Protein AF-A0A959ZPM5-F1 (afdb_monomer)

Foldseek 3Di:
DDPVLVQVVVQLVQCCPDPVLQVQLVCCVVQNFWQKDKDWDQPPVRFTWIWIWTDGQFKIWIWTWGADDVGTDIGTDDMDTHPVVDDPNRRPSQWGADSSSRIDGPDPDPPPPPDDD

Structure (mmCIF, N/CA/C/O backbone):
data_AF-A0A959ZPM5-F1
#
_entry.id   AF-A0A959ZPM5-F1
#
loop_
_atom_site.group_PDB
_atom_site.id
_atom_site.type_symbol
_atom_site.label_atom_id
_atom_site.label_alt_id
_atom_site.label_comp_id
_atom_site.label_asym_id
_atom_site.label_entity_id
_atom_site.label_seq_id
_atom_site.pdbx_PDB_ins_code
_atom_site.Cartn_x
_atom_site.Cartn_y
_atom_site.Cartn_z
_atom_site.occupancy
_atom_site.B_iso_or_equiv
_atom_site.auth_seq_id
_atom_site.auth_comp_id
_atom_site.auth_asym_id
_atom_site.auth_atom_id
_atom_site.pdbx_PDB_model_num
ATOM 1 N N . PRO A 1 1 ? 6.122 20.397 -8.423 1.00 69.44 1 PRO A N 1
ATOM 2 C CA . PRO A 1 1 ? 6.433 18.955 -8.335 1.00 69.44 1 PRO A CA 1
ATOM 3 C C . PRO A 1 1 ? 7.902 18.680 -8.669 1.00 69.44 1 PRO A C 1
ATOM 5 O O . PRO A 1 1 ? 8.397 19.113 -9.707 1.00 69.44 1 PRO A O 1
ATOM 8 N N . THR A 1 2 ? 8.595 18.022 -7.747 1.00 85.44 2 THR A N 1
ATOM 9 C CA . THR A 1 2 ? 9.945 17.477 -7.933 1.00 85.44 2 THR A CA 1
ATOM 10 C C . THR A 1 2 ? 9.890 16.188 -8.773 1.00 85.44 2 THR A C 1
ATOM 12 O O . THR A 1 2 ? 8.810 15.610 -8.902 1.00 85.44 2 THR A O 1
ATOM 15 N N . PRO A 1 3 ? 11.012 15.702 -9.345 1.00 86.38 3 PRO A N 1
ATOM 16 C CA . PRO A 1 3 ? 11.040 14.405 -10.032 1.00 86.38 3 PRO A CA 1
ATOM 17 C C . PRO A 1 3 ? 10.514 13.256 -9.159 1.00 86.38 3 PRO A C 1
ATOM 19 O O . PRO A 1 3 ? 9.686 12.473 -9.612 1.00 86.38 3 PRO A O 1
ATOM 22 N N . ALA A 1 4 ? 10.877 13.245 -7.873 1.00 86.44 4 ALA A N 1
ATOM 23 C CA . ALA A 1 4 ? 10.386 12.262 -6.909 1.00 86.44 4 ALA A CA 1
ATOM 24 C C . ALA A 1 4 ? 8.859 12.325 -6.713 1.00 86.44 4 ALA A C 1
ATOM 26 O O . ALA A 1 4 ? 8.219 11.287 -6.565 1.00 86.44 4 ALA A O 1
ATOM 27 N N . ASP A 1 5 ? 8.252 13.520 -6.759 1.00 90.12 5 ASP A N 1
ATOM 28 C CA . ASP A 1 5 ? 6.788 13.656 -6.686 1.00 90.12 5 ASP A CA 1
ATOM 29 C C . ASP A 1 5 ? 6.098 13.058 -7.920 1.00 90.12 5 ASP A C 1
ATOM 31 O O . ASP A 1 5 ? 5.001 12.508 -7.813 1.00 90.12 5 ASP A O 1
ATOM 35 N N . VAL A 1 6 ? 6.725 13.176 -9.096 1.00 92.56 6 VAL A N 1
ATOM 36 C CA . VAL A 1 6 ? 6.205 12.611 -10.351 1.00 92.56 6 VAL A CA 1
ATOM 37 C C . VAL A 1 6 ? 6.278 11.086 -10.315 1.00 92.56 6 VAL A C 1
ATOM 39 O O . VAL A 1 6 ? 5.273 10.430 -10.581 1.00 92.56 6 VAL A O 1
ATOM 42 N N . GLU A 1 7 ? 7.424 10.534 -9.919 1.00 93.62 7 GLU A N 1
ATOM 43 C CA . GLU A 1 7 ? 7.628 9.087 -9.784 1.00 93.62 7 GLU A CA 1
ATOM 44 C C . GLU A 1 7 ? 6.686 8.478 -8.736 1.00 93.62 7 GLU A C 1
ATOM 46 O O . GLU A 1 7 ? 6.043 7.457 -8.988 1.00 93.62 7 GLU A O 1
ATOM 51 N N . LEU A 1 8 ? 6.510 9.144 -7.588 1.00 95.00 8 LEU A N 1
ATOM 52 C CA . LEU A 1 8 ? 5.544 8.725 -6.574 1.00 95.00 8 LEU A CA 1
ATOM 53 C C . LEU A 1 8 ? 4.111 8.740 -7.127 1.00 95.00 8 LEU A C 1
ATOM 55 O O . LEU A 1 8 ? 3.350 7.798 -6.903 1.00 95.00 8 LEU A O 1
ATOM 59 N N . ALA A 1 9 ? 3.721 9.791 -7.852 1.00 95.31 9 ALA A N 1
ATOM 60 C CA . ALA A 1 9 ? 2.387 9.882 -8.438 1.00 95.31 9 ALA A CA 1
ATOM 61 C C . ALA A 1 9 ? 2.128 8.768 -9.469 1.00 95.31 9 ALA A C 1
ATOM 63 O O . ALA A 1 9 ? 1.010 8.251 -9.545 1.00 95.31 9 ALA A O 1
ATOM 64 N N . GLU A 1 10 ? 3.139 8.377 -10.244 1.00 95.75 10 GLU A N 1
ATOM 65 C CA . GLU A 1 10 ? 3.065 7.253 -11.179 1.00 95.75 10 GLU A CA 1
ATOM 66 C C . GLU A 1 10 ? 2.970 5.901 -10.456 1.00 95.75 10 GLU A C 1
ATOM 68 O O . GLU A 1 10 ? 2.113 5.077 -10.795 1.00 95.75 10 GLU A O 1
ATOM 73 N N . ALA A 1 11 ? 3.758 5.700 -9.398 1.00 96.69 11 ALA A N 1
ATOM 74 C CA . ALA A 1 11 ? 3.690 4.501 -8.569 1.00 96.69 11 ALA A CA 1
ATOM 75 C C . ALA A 1 11 ? 2.302 4.336 -7.925 1.00 96.69 11 ALA A C 1
ATOM 77 O O . ALA A 1 11 ? 1.676 3.281 -8.042 1.00 96.69 11 ALA A O 1
ATOM 78 N N . LEU A 1 12 ? 1.758 5.396 -7.316 1.00 97.94 12 LEU A N 1
ATOM 79 C CA . LEU A 1 12 ? 0.413 5.370 -6.728 1.00 97.94 12 LEU A CA 1
ATOM 80 C C . LEU A 1 12 ? -0.672 5.136 -7.783 1.00 97.94 12 LEU A C 1
ATOM 82 O O . LEU A 1 12 ? -1.633 4.408 -7.531 1.00 97.94 12 LEU A O 1
ATOM 86 N N . ARG A 1 13 ? -0.523 5.709 -8.983 1.00 97.62 13 ARG A N 1
ATOM 87 C CA . ARG A 1 13 ? -1.437 5.445 -10.102 1.00 97.62 13 ARG A CA 1
ATOM 88 C C . ARG A 1 13 ? -1.426 3.962 -10.475 1.00 97.62 13 ARG A C 1
ATOM 90 O O . ARG A 1 13 ? -2.496 3.379 -10.622 1.00 97.62 13 ARG A O 1
ATOM 97 N N . THR A 1 14 ? -0.245 3.353 -10.557 1.00 97.88 14 THR A N 1
ATOM 98 C CA . THR A 1 14 ? -0.076 1.919 -10.838 1.00 97.88 14 THR A CA 1
ATOM 99 C C . THR A 1 14 ? -0.732 1.059 -9.755 1.00 97.88 14 THR A C 1
ATOM 101 O O . THR A 1 14 ? -1.529 0.175 -10.071 1.00 97.88 14 THR A O 1
ATOM 104 N N . PHE A 1 15 ? -0.520 1.382 -8.474 1.00 98.50 15 PHE A N 1
ATOM 105 C CA . PHE A 1 15 ? -1.212 0.716 -7.364 1.00 98.50 15 PHE A CA 1
ATOM 106 C C . PHE A 1 15 ? -2.738 0.799 -7.493 1.00 98.50 15 PHE A C 1
ATOM 108 O O . PHE A 1 15 ? -3.431 -0.210 -7.368 1.00 98.50 15 PHE A O 1
ATOM 115 N N . ASN A 1 16 ? -3.268 1.985 -7.795 1.00 98.44 16 ASN A N 1
ATOM 116 C CA . ASN A 1 16 ? -4.708 2.231 -7.891 1.00 98.44 16 ASN A CA 1
ATOM 117 C C . ASN A 1 16 ? -5.38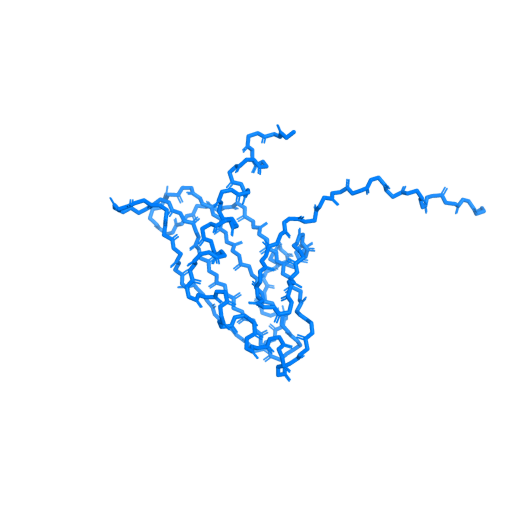4 1.514 -9.074 1.00 98.44 16 ASN A C 1
ATOM 119 O O . ASN A 1 16 ? -6.598 1.290 -9.037 1.00 98.44 16 ASN A O 1
ATOM 123 N N . PHE A 1 17 ? -4.628 1.149 -10.112 1.00 97.50 17 PHE A N 1
ATOM 124 C CA . PHE A 1 17 ? -5.118 0.312 -11.212 1.00 97.50 17 PHE A CA 1
ATOM 125 C C . PHE A 1 17 ? -4.983 -1.193 -10.947 1.00 97.50 17 PHE A C 1
ATOM 127 O O . PHE A 1 17 ? -5.637 -1.980 -11.629 1.00 97.50 17 PHE A O 1
ATOM 134 N N . SER A 1 18 ? -4.189 -1.596 -9.9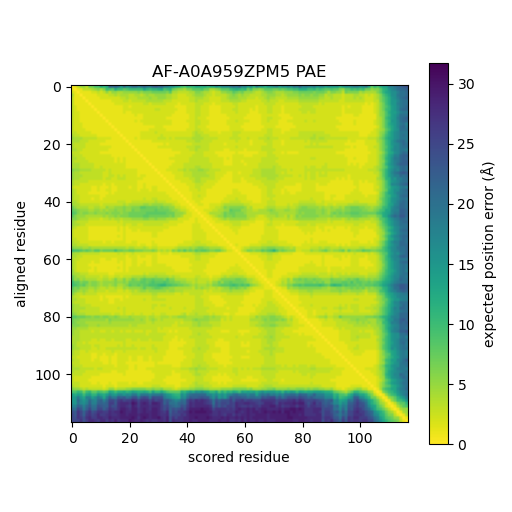52 1.00 96.75 18 SER A N 1
ATOM 135 C CA . SER A 1 18 ? -4.030 -2.999 -9.565 1.00 96.75 18 SER A CA 1
ATOM 136 C C . SER A 1 18 ? -5.234 -3.541 -8.783 1.00 96.75 18 SER A C 1
ATOM 138 O O . SER A 1 18 ? -6.027 -2.795 -8.196 1.00 96.75 18 SER A O 1
ATOM 140 N N . ASP A 1 19 ? -5.332 -4.867 -8.692 1.00 95.25 19 ASP A N 1
ATOM 141 C CA . ASP A 1 19 ? -6.342 -5.524 -7.858 1.00 95.25 19 ASP A CA 1
ATOM 142 C C . ASP A 1 19 ? -6.128 -5.291 -6.353 1.00 95.25 19 ASP A C 1
ATOM 144 O O . ASP A 1 19 ? -7.090 -5.358 -5.581 1.00 95.25 19 ASP A O 1
ATOM 148 N N . HIS A 1 20 ? -4.918 -4.910 -5.923 1.00 97.50 20 HIS A N 1
ATOM 149 C CA . HIS A 1 20 ? -4.621 -4.612 -4.518 1.00 97.50 20 HIS A CA 1
ATOM 150 C C . HIS A 1 20 ? -5.428 -3.423 -3.982 1.00 97.50 20 HIS A C 1
ATOM 152 O O . HIS A 1 20 ? -5.771 -3.412 -2.798 1.00 97.50 20 HIS A O 1
ATOM 158 N N . ARG A 1 21 ? -5.845 -2.482 -4.845 1.00 98.12 21 ARG A N 1
ATOM 159 C CA . ARG A 1 21 ? -6.781 -1.409 -4.465 1.00 98.12 21 ARG A CA 1
ATOM 160 C C . ARG A 1 21 ? -8.071 -1.979 -3.872 1.00 98.12 21 ARG A C 1
ATOM 162 O O . ARG A 1 21 ? -8.548 -1.509 -2.842 1.00 98.12 21 ARG A O 1
ATOM 169 N N . ARG A 1 22 ? -8.640 -3.016 -4.500 1.00 97.56 22 ARG A N 1
ATOM 170 C CA . ARG A 1 22 ? -9.889 -3.643 -4.034 1.00 97.56 22 ARG A CA 1
ATOM 171 C C . ARG A 1 22 ? -9.693 -4.345 -2.694 1.00 97.56 22 ARG A C 1
ATOM 173 O O . ARG A 1 22 ? -10.576 -4.253 -1.844 1.00 97.56 22 ARG A O 1
ATOM 180 N N . THR A 1 23 ? -8.540 -4.981 -2.489 1.00 96.62 23 THR A N 1
ATOM 181 C CA . THR A 1 23 ? -8.163 -5.576 -1.199 1.00 96.62 23 THR A CA 1
ATOM 182 C C . THR A 1 23 ? -8.133 -4.520 -0.098 1.00 96.62 23 THR A C 1
ATOM 184 O O . THR A 1 23 ? -8.793 -4.696 0.926 1.00 96.62 23 THR A O 1
ATOM 187 N N . VAL A 1 24 ? -7.454 -3.390 -0.332 1.00 98.31 24 VAL A N 1
ATOM 188 C CA . VAL A 1 24 ? -7.421 -2.274 0.625 1.00 98.31 24 VAL A CA 1
ATOM 189 C C . VAL A 1 24 ? -8.834 -1.768 0.911 1.00 98.31 24 VAL A C 1
ATOM 191 O O . VAL A 1 24 ? -9.215 -1.681 2.072 1.00 98.31 24 VAL A O 1
ATOM 194 N N . GLY A 1 25 ? -9.651 -1.521 -0.117 1.00 98.25 25 GLY A N 1
ATOM 195 C CA . GLY A 1 25 ? -11.030 -1.056 0.064 1.00 98.25 25 GLY A CA 1
ATOM 196 C C . GLY A 1 25 ? -11.909 -2.024 0.867 1.00 98.25 25 GLY A C 1
ATOM 197 O O . GLY A 1 25 ? -12.696 -1.594 1.712 1.00 98.25 25 GLY A O 1
ATOM 198 N N . GLY A 1 26 ? -11.770 -3.336 0.650 1.00 97.75 26 GLY A N 1
ATOM 199 C CA . GLY A 1 26 ? -12.482 -4.357 1.426 1.00 97.75 26 GLY A CA 1
ATOM 200 C C . GLY A 1 26 ? -12.085 -4.356 2.905 1.00 97.75 26 GLY A C 1
ATOM 201 O O . GLY A 1 26 ? -12.952 -4.371 3.786 1.00 97.75 26 GLY A O 1
ATOM 202 N N . LEU A 1 27 ? -10.782 -4.263 3.180 1.00 96.94 27 LEU A N 1
ATOM 203 C CA . LEU A 1 27 ? -10.254 -4.170 4.541 1.00 96.94 27 LEU A CA 1
ATOM 204 C C . LEU A 1 2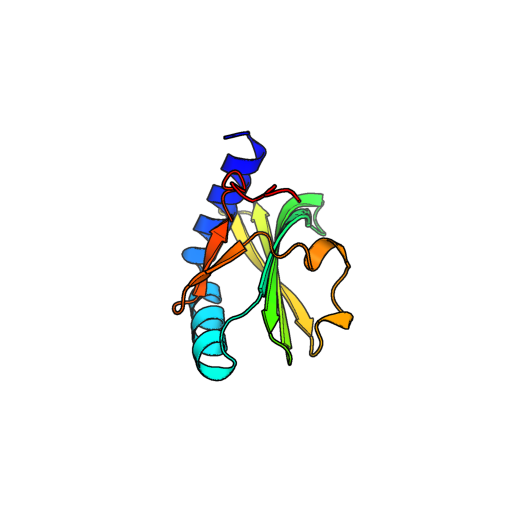7 ? -10.666 -2.858 5.215 1.00 96.94 27 LEU A C 1
ATOM 206 O O . LEU A 1 27 ? -11.124 -2.894 6.351 1.00 96.94 27 LEU A O 1
ATOM 210 N N . THR A 1 28 ? -10.630 -1.723 4.512 1.00 97.44 28 THR A N 1
ATOM 211 C CA . THR A 1 28 ? -11.087 -0.426 5.037 1.00 97.44 28 THR A CA 1
ATOM 212 C C . THR A 1 28 ? -12.554 -0.455 5.465 1.00 97.44 28 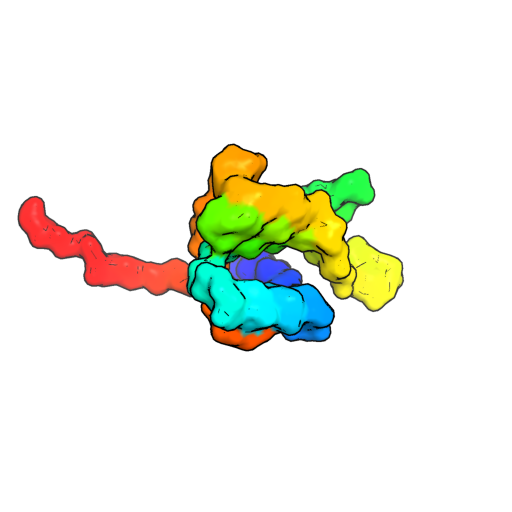THR A C 1
ATOM 214 O O . THR A 1 28 ? -12.910 0.121 6.490 1.00 97.44 28 THR A O 1
ATOM 217 N N . ARG A 1 29 ? -13.422 -1.166 4.736 1.00 96.94 29 ARG A N 1
ATOM 218 C CA . ARG A 1 29 ? -14.836 -1.327 5.125 1.00 96.94 29 ARG A CA 1
ATOM 219 C C . ARG A 1 29 ? -15.026 -2.176 6.379 1.00 96.94 29 ARG A C 1
ATOM 221 O O . ARG A 1 29 ? -15.992 -1.964 7.102 1.00 96.94 29 ARG A O 1
ATOM 228 N N . THR A 1 30 ? -14.136 -3.136 6.610 1.00 96.25 30 THR A N 1
ATOM 229 C CA . THR A 1 30 ? -14.254 -4.106 7.710 1.00 96.25 30 THR A CA 1
ATOM 230 C C . THR A 1 30 ? -13.565 -3.613 8.981 1.00 96.25 30 THR A C 1
ATOM 232 O O . THR A 1 30 ? -14.095 -3.767 10.075 1.00 96.25 30 THR A O 1
ATOM 235 N N . LEU A 1 31 ? -12.385 -3.013 8.831 1.00 96.12 31 LEU A N 1
ATOM 236 C CA . LEU A 1 31 ? -11.480 -2.626 9.915 1.00 96.12 31 LEU A CA 1
ATOM 237 C C . LEU A 1 31 ? -11.464 -1.112 10.174 1.00 96.12 31 LEU A C 1
ATOM 239 O O . LEU A 1 31 ? -10.836 -0.658 11.126 1.00 96.12 31 LEU A O 1
ATOM 243 N N . GLY A 1 32 ? -12.135 -0.325 9.331 1.00 96.50 32 GLY A N 1
ATOM 244 C CA . GLY A 1 32 ? -12.139 1.132 9.404 1.00 96.50 32 GLY A CA 1
ATOM 245 C C . GLY A 1 32 ? -10.969 1.798 8.661 1.00 96.50 32 GLY A C 1
ATOM 246 O O . GLY A 1 32 ? -10.255 1.150 7.886 1.00 96.50 32 GLY A O 1
ATOM 247 N N . PRO A 1 33 ? -10.786 3.119 8.847 1.00 96.50 33 PRO A N 1
ATOM 248 C CA . PRO A 1 33 ? -9.784 3.900 8.125 1.00 96.50 33 PRO A CA 1
ATOM 249 C C . PRO A 1 33 ? -8.345 3.448 8.439 1.00 96.50 33 PRO A C 1
ATOM 251 O O . PRO A 1 33 ? -7.965 3.431 9.611 1.00 96.50 33 PRO A O 1
ATOM 254 N N . PRO A 1 34 ? -7.520 3.123 7.427 1.00 97.75 34 PRO A N 1
ATOM 255 C CA . PRO A 1 34 ? -6.116 2.792 7.640 1.00 97.75 34 PRO A CA 1
ATOM 256 C C . PRO A 1 34 ? -5.216 4.028 7.710 1.00 97.75 34 PRO A C 1
ATOM 258 O O . PRO A 1 34 ? -5.567 5.130 7.278 1.00 97.75 34 PRO A O 1
ATOM 261 N N . ARG A 1 35 ? -3.982 3.805 8.164 1.00 98.06 35 ARG A N 1
ATOM 262 C CA . ARG A 1 35 ? -2.834 4.674 7.888 1.00 98.06 35 ARG A CA 1
ATOM 263 C C . ARG A 1 35 ? -2.034 4.084 6.734 1.00 98.06 35 ARG A C 1
ATOM 265 O O . ARG A 1 35 ? -1.917 2.867 6.630 1.00 98.06 35 ARG A O 1
ATOM 272 N N . ALA A 1 36 ? -1.474 4.929 5.876 1.00 98.50 36 ALA A N 1
ATOM 273 C CA . ALA A 1 36 ? -0.683 4.450 4.750 1.00 98.50 36 ALA A CA 1
ATOM 274 C C . ALA A 1 36 ? 0.514 5.347 4.455 1.00 98.50 36 ALA A C 1
ATOM 276 O O . ALA A 1 36 ? 0.463 6.560 4.674 1.00 98.50 36 ALA A O 1
ATOM 277 N N . SER A 1 37 ? 1.583 4.738 3.959 1.00 98.44 37 SER A N 1
ATOM 278 C CA . SER A 1 37 ? 2.806 5.421 3.556 1.00 98.44 37 SER A CA 1
ATOM 279 C C . SER A 1 37 ? 3.325 4.902 2.217 1.00 98.44 37 SER A C 1
ATOM 281 O O . SER A 1 37 ? 3.015 3.782 1.813 1.00 98.44 37 SER A O 1
ATOM 283 N N . ALA A 1 38 ? 4.122 5.724 1.540 1.00 98.06 38 ALA A N 1
ATOM 284 C CA . ALA A 1 38 ? 4.967 5.326 0.425 1.00 98.06 38 ALA A CA 1
ATOM 285 C C . ALA A 1 38 ? 6.388 5.837 0.659 1.00 98.06 38 ALA A C 1
ATOM 287 O O . ALA A 1 38 ? 6.576 7.014 0.986 1.00 98.06 38 ALA A O 1
ATOM 288 N N . LEU A 1 39 ? 7.372 4.962 0.472 1.00 97.00 39 LEU A N 1
ATOM 289 C CA . LEU A 1 39 ? 8.790 5.282 0.620 1.00 97.00 39 LEU A CA 1
ATOM 290 C C . LEU A 1 39 ? 9.574 4.837 -0.610 1.00 97.00 39 LEU A C 1
ATOM 292 O O . LEU A 1 39 ? 9.326 3.729 -1.087 1.00 97.00 39 LEU A O 1
ATOM 296 N N . PRO A 1 40 ? 10.538 5.638 -1.090 1.00 96.69 40 PRO A N 1
ATOM 297 C CA . PRO A 1 40 ? 11.475 5.177 -2.101 1.00 96.69 40 PRO A CA 1
ATOM 298 C C . PRO A 1 40 ? 12.339 4.045 -1.532 1.00 96.69 40 PRO A C 1
ATOM 300 O O . PRO A 1 40 ? 12.779 4.098 -0.381 1.00 96.69 40 PRO A O 1
ATOM 303 N N . ILE A 1 41 ? 12.567 3.016 -2.339 1.00 96.00 41 ILE A N 1
ATOM 304 C CA . ILE A 1 41 ? 13.373 1.844 -1.997 1.00 96.00 41 ILE A CA 1
ATOM 305 C C . ILE A 1 41 ? 14.182 1.381 -3.209 1.00 96.00 41 ILE A C 1
ATOM 307 O O . ILE A 1 41 ? 13.854 1.695 -4.351 1.00 96.00 41 ILE A O 1
ATOM 311 N N . GLU A 1 42 ? 15.177 0.542 -2.953 1.00 95.19 42 GLU A N 1
ATOM 312 C CA . GLU A 1 42 ? 15.663 -0.416 -3.942 1.00 95.19 42 GLU A CA 1
ATOM 313 C C . GLU A 1 42 ? 15.025 -1.774 -3.638 1.00 95.19 42 GLU A C 1
ATOM 315 O O . GLU A 1 42 ? 15.025 -2.233 -2.491 1.00 95.19 42 GLU A O 1
ATOM 320 N N . THR A 1 43 ? 14.426 -2.398 -4.651 1.00 88.75 43 THR A N 1
ATOM 321 C CA . THR A 1 43 ? 13.865 -3.751 -4.527 1.00 88.75 43 THR A CA 1
ATOM 322 C C . THR A 1 43 ? 14.974 -4.785 -4.325 1.00 88.75 43 THR A C 1
ATOM 324 O O . THR A 1 43 ? 16.154 -4.512 -4.542 1.00 88.75 43 THR A O 1
ATOM 327 N N . ALA A 1 44 ? 14.609 -6.023 -3.981 1.00 82.75 44 ALA A N 1
ATOM 328 C CA . ALA A 1 44 ? 15.577 -7.119 -3.855 1.00 82.75 44 ALA A CA 1
ATOM 329 C C . ALA A 1 44 ? 16.383 -7.391 -5.146 1.00 82.75 44 ALA A C 1
ATOM 331 O O . ALA A 1 44 ? 17.477 -7.944 -5.078 1.00 82.75 44 ALA A O 1
ATOM 332 N N . ALA A 1 45 ? 15.859 -6.988 -6.308 1.00 84.38 45 ALA A N 1
ATOM 333 C CA . ALA A 1 45 ? 16.533 -7.088 -7.601 1.00 84.38 45 ALA A CA 1
ATOM 334 C C . ALA A 1 45 ? 17.431 -5.872 -7.925 1.00 84.38 45 ALA A C 1
ATOM 336 O O . ALA A 1 45 ? 17.965 -5.791 -9.027 1.00 84.38 45 ALA A O 1
ATOM 337 N N . GLY A 1 46 ? 17.584 -4.916 -7.000 1.00 90.81 46 GLY A N 1
ATOM 338 C CA . GLY A 1 46 ? 18.353 -3.684 -7.211 1.00 90.81 46 GLY A CA 1
ATOM 339 C C . GLY A 1 46 ? 17.655 -2.658 -8.108 1.00 90.81 46 GLY A C 1
ATOM 340 O O . GLY A 1 46 ? 18.296 -1.742 -8.611 1.00 90.81 46 GLY A O 1
ATOM 341 N N . VAL A 1 47 ? 16.349 -2.813 -8.343 1.00 93.38 47 VAL A N 1
ATOM 342 C CA . VAL A 1 47 ? 15.561 -1.874 -9.152 1.00 93.38 47 VAL A CA 1
ATOM 343 C C . VAL A 1 47 ? 14.984 -0.787 -8.240 1.00 93.38 47 VAL A C 1
ATOM 345 O O . VAL A 1 47 ? 14.337 -1.147 -7.249 1.00 93.38 47 VAL A O 1
ATOM 348 N N . PRO A 1 48 ? 15.168 0.509 -8.553 1.00 95.38 48 PRO A N 1
ATOM 349 C CA . PRO A 1 48 ? 14.510 1.597 -7.837 1.00 95.38 48 PRO A CA 1
ATOM 350 C C . PRO A 1 48 ? 12.985 1.489 -7.913 1.00 95.38 48 PRO A C 1
ATOM 352 O O . PRO A 1 48 ? 12.416 1.144 -8.950 1.00 95.38 48 PRO A O 1
ATOM 355 N N . GLY A 1 49 ? 12.312 1.802 -6.813 1.00 96.75 49 GLY A N 1
ATOM 356 C CA . GLY A 1 49 ? 10.859 1.764 -6.742 1.00 96.75 49 GLY A CA 1
ATOM 357 C C . GLY A 1 49 ? 10.324 2.360 -5.451 1.00 96.75 49 GLY A C 1
ATOM 358 O O . GLY A 1 49 ? 11.018 3.087 -4.741 1.00 96.75 49 GLY A O 1
ATOM 359 N N . PHE A 1 50 ? 9.081 2.021 -5.130 1.00 98.00 50 PHE A N 1
ATOM 360 C CA . PHE A 1 50 ? 8.410 2.461 -3.915 1.00 98.00 50 PHE A CA 1
ATOM 361 C C . PHE A 1 50 ? 7.879 1.278 -3.124 1.00 98.00 50 PHE A C 1
ATOM 363 O O . PHE A 1 50 ? 7.306 0.346 -3.684 1.00 98.00 50 PHE A O 1
ATOM 370 N N . ARG A 1 51 ? 8.005 1.345 -1.801 1.00 98.19 51 ARG A N 1
ATOM 371 C CA . ARG A 1 51 ? 7.263 0.480 -0.891 1.00 98.19 51 ARG A CA 1
ATOM 372 C C . ARG A 1 51 ? 6.041 1.223 -0.395 1.00 98.19 51 ARG A C 1
ATOM 374 O O . ARG A 1 51 ? 6.177 2.263 0.244 1.00 98.19 51 ARG A O 1
ATOM 381 N N . VAL A 1 52 ? 4.867 0.674 -0.661 1.00 98.50 52 VAL A N 1
ATOM 382 C CA . VAL A 1 52 ? 3.601 1.130 -0.095 1.00 98.50 52 VAL A CA 1
ATOM 383 C C . VAL A 1 52 ? 3.289 0.290 1.131 1.00 98.50 52 VAL A C 1
ATOM 385 O O . VAL A 1 52 ? 3.247 -0.932 1.037 1.00 98.50 52 VAL A O 1
ATOM 388 N N . THR A 1 53 ? 3.032 0.941 2.261 1.00 98.75 53 THR A N 1
ATOM 389 C CA . THR A 1 53 ? 2.533 0.297 3.482 1.00 98.75 53 THR A CA 1
ATOM 390 C C . THR A 1 53 ? 1.102 0.751 3.733 1.00 98.75 53 THR A C 1
ATOM 392 O O . THR A 1 53 ? 0.835 1.950 3.705 1.00 98.75 53 THR A O 1
ATOM 395 N N . VAL A 1 54 ? 0.190 -0.179 4.024 1.00 98.62 54 VAL A N 1
ATOM 396 C CA . VAL A 1 54 ? -1.165 0.126 4.512 1.00 98.62 54 VAL A CA 1
ATOM 397 C C . VAL A 1 54 ? -1.399 -0.640 5.807 1.00 98.62 54 VAL A C 1
ATOM 399 O O . VAL A 1 54 ? -1.215 -1.855 5.852 1.00 98.62 54 VAL A O 1
ATOM 402 N N . ALA A 1 55 ? -1.782 0.074 6.862 1.00 98.38 55 ALA A N 1
ATOM 403 C CA . ALA A 1 55 ? -1.847 -0.450 8.215 1.00 98.38 55 ALA A CA 1
ATOM 404 C C . ALA A 1 55 ? -3.152 -0.072 8.927 1.00 98.38 55 ALA A C 1
ATOM 406 O O . ALA A 1 55 ? -3.583 1.084 8.923 1.00 98.38 55 ALA A O 1
ATOM 407 N N . TRP A 1 56 ? -3.724 -1.065 9.591 1.00 97.06 56 TRP A N 1
ATOM 408 C CA . TRP A 1 56 ? -4.798 -0.972 10.571 1.00 97.06 56 TRP A CA 1
ATOM 409 C C . TRP A 1 56 ? -4.245 -1.357 11.948 1.00 97.06 56 TRP A C 1
ATOM 411 O O . TRP A 1 56 ? -3.131 -1.867 12.054 1.00 97.06 56 TRP A O 1
ATOM 421 N N . GLU A 1 57 ? -5.037 -1.167 13.003 1.00 91.75 57 GLU A N 1
ATOM 422 C CA . GLU A 1 57 ? -4.654 -1.553 14.374 1.00 91.75 57 GLU A CA 1
ATOM 423 C C . GLU A 1 57 ? -4.262 -3.041 14.492 1.00 91.75 57 GLU A C 1
ATOM 425 O O . GLU A 1 57 ? -3.377 -3.383 15.270 1.00 91.75 57 GLU A O 1
ATOM 430 N N . LEU A 1 58 ? -4.895 -3.920 13.700 1.00 92.31 58 LEU A N 1
ATOM 431 C CA . LEU A 1 58 ? -4.771 -5.383 13.813 1.00 92.31 58 LEU A CA 1
ATOM 432 C C . LEU A 1 58 ? -4.045 -6.066 12.647 1.00 92.31 58 LEU A C 1
ATOM 434 O O . LEU A 1 58 ? -3.914 -7.286 12.645 1.00 92.31 58 LEU A O 1
ATOM 438 N N . THR A 1 59 ? -3.663 -5.331 11.603 1.00 97.38 59 THR A N 1
ATOM 439 C CA . THR A 1 59 ? -2.928 -5.913 10.473 1.00 97.38 59 THR A CA 1
ATOM 440 C C . THR A 1 59 ? -2.279 -4.834 9.623 1.00 97.38 59 THR A C 1
ATOM 442 O O . THR A 1 59 ? -2.767 -3.705 9.548 1.00 97.38 59 THR A O 1
ATOM 445 N N . TRP A 1 60 ? -1.200 -5.183 8.934 1.00 98.44 60 TRP A N 1
ATOM 446 C CA . TRP A 1 60 ? -0.584 -4.342 7.917 1.00 98.44 60 TRP A CA 1
ATOM 447 C C . TRP A 1 60 ? -0.173 -5.170 6.705 1.00 98.44 60 TRP A C 1
ATOM 449 O O . TRP A 1 60 ? 0.077 -6.370 6.810 1.00 98.44 60 TRP A O 1
ATOM 459 N N . TYR A 1 61 ? -0.079 -4.499 5.562 1.00 98.50 61 TYR A N 1
ATOM 460 C CA . TYR A 1 61 ? 0.392 -5.050 4.297 1.00 98.50 61 TYR A CA 1
ATOM 461 C C . TYR A 1 61 ? 1.407 -4.100 3.666 1.00 98.50 61 TYR A C 1
ATOM 463 O O . TYR A 1 61 ? 1.307 -2.877 3.812 1.00 98.50 61 TYR A O 1
ATOM 471 N N . GLN A 1 62 ? 2.372 -4.676 2.957 1.00 98.50 62 GLN A N 1
ATOM 472 C CA . GLN A 1 62 ? 3.374 -3.969 2.180 1.00 98.50 62 GLN A CA 1
ATOM 473 C C . GLN A 1 62 ? 3.397 -4.475 0.744 1.00 98.50 62 GLN A C 1
ATOM 475 O O . GLN A 1 62 ? 3.349 -5.680 0.488 1.00 98.50 62 GLN A O 1
ATOM 480 N N . TRP A 1 63 ? 3.516 -3.533 -0.184 1.00 98.31 63 TRP A N 1
ATOM 481 C CA . TRP A 1 63 ? 3.704 -3.798 -1.602 1.00 98.31 63 TRP A CA 1
ATOM 482 C C . TRP A 1 63 ? 4.912 -3.036 -2.118 1.00 98.31 63 TRP A C 1
ATOM 484 O O . TRP A 1 63 ? 5.136 -1.888 -1.744 1.00 98.31 63 TRP A O 1
ATOM 494 N N . GLU A 1 64 ? 5.680 -3.669 -2.992 1.00 97.50 64 GLU A N 1
ATOM 495 C CA . GLU A 1 64 ? 6.703 -3.017 -3.798 1.00 97.50 64 GLU A CA 1
ATOM 496 C C . GLU A 1 64 ? 6.125 -2.658 -5.162 1.00 97.50 64 GLU A C 1
ATOM 498 O O . GLU A 1 64 ? 5.402 -3.449 -5.768 1.00 97.50 64 GLU A O 1
ATOM 503 N N . ILE A 1 65 ? 6.455 -1.457 -5.625 1.00 97.50 65 ILE A N 1
ATOM 504 C CA . ILE A 1 65 ? 6.088 -0.925 -6.929 1.00 97.50 65 ILE A CA 1
ATOM 505 C C . ILE A 1 65 ? 7.378 -0.535 -7.630 1.00 97.50 65 ILE A C 1
ATOM 507 O O . ILE A 1 65 ? 8.051 0.399 -7.196 1.00 97.50 65 ILE A O 1
ATOM 511 N N . ALA A 1 66 ? 7.744 -1.259 -8.678 1.00 96.31 66 ALA A N 1
ATOM 512 C CA . ALA A 1 66 ? 9.000 -1.054 -9.389 1.00 96.31 66 ALA A CA 1
ATOM 513 C C . ALA A 1 66 ? 8.867 -1.473 -10.853 1.00 96.31 66 ALA A C 1
ATOM 515 O O . ALA A 1 66 ? 7.888 -2.112 -11.239 1.00 96.31 66 ALA A O 1
ATOM 516 N N . ALA A 1 67 ? 9.854 -1.111 -11.671 1.0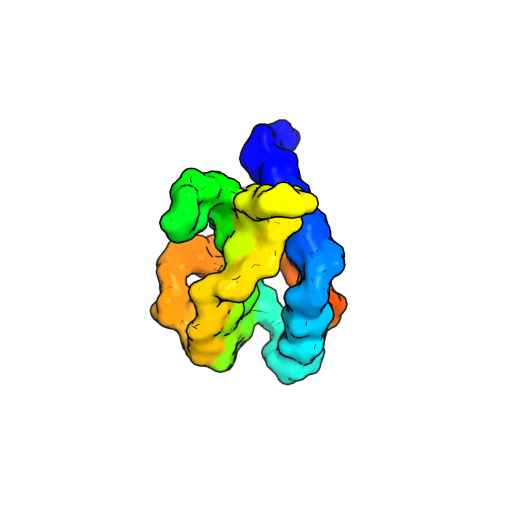0 93.50 67 ALA A N 1
ATOM 517 C CA . ALA A 1 67 ? 9.925 -1.587 -13.045 1.00 93.50 67 ALA A CA 1
ATOM 518 C C . ALA A 1 67 ? 10.144 -3.113 -13.084 1.00 93.50 67 ALA A C 1
ATOM 520 O O . ALA A 1 67 ? 11.057 -3.635 -12.444 1.00 93.50 67 ALA A O 1
ATOM 521 N N . GLY A 1 68 ? 9.300 -3.800 -13.846 1.00 90.38 68 GLY A N 1
ATOM 522 C CA . GLY A 1 68 ? 9.398 -5.208 -14.214 1.00 90.38 68 GLY A CA 1
ATOM 523 C C . GLY A 1 68 ? 9.573 -5.383 -15.725 1.00 90.38 68 GLY A C 1
ATOM 524 O O . GLY A 1 68 ? 9.896 -4.438 -16.448 1.00 90.38 68 GLY A O 1
ATOM 525 N N . GLU A 1 69 ? 9.360 -6.602 -16.218 1.00 86.38 69 GLU A N 1
ATOM 526 C CA . GLU A 1 69 ? 9.617 -6.958 -17.623 1.00 86.38 69 GLU A CA 1
ATOM 527 C C . GLU A 1 69 ? 8.618 -6.300 -18.590 1.00 86.38 69 GLU A C 1
ATOM 529 O O . GLU A 1 69 ? 8.967 -5.942 -19.717 1.00 86.38 69 GLU A O 1
ATOM 534 N N . HIS A 1 70 ? 7.376 -6.098 -18.142 1.00 87.62 70 HIS A N 1
ATOM 535 C CA . HIS A 1 70 ? 6.281 -5.582 -18.970 1.00 87.62 70 HIS A CA 1
ATOM 536 C C . HIS A 1 70 ? 5.799 -4.180 -18.567 1.00 87.62 70 HIS A C 1
ATOM 538 O O . HIS A 1 70 ? 4.747 -3.732 -19.025 1.00 87.62 70 HIS A O 1
ATOM 544 N N . GLY A 1 71 ? 6.562 -3.473 -17.732 1.00 88.88 71 GLY A N 1
ATOM 545 C CA . GLY A 1 71 ? 6.219 -2.145 -17.225 1.00 88.88 71 GLY A CA 1
ATOM 546 C C . GLY A 1 71 ? 6.333 -2.069 -15.708 1.00 88.88 71 GLY A C 1
ATOM 547 O O . GLY A 1 71 ? 7.026 -2.871 -15.095 1.00 88.88 71 GLY A O 1
ATOM 548 N N . ILE A 1 72 ? 5.674 -1.088 -15.092 1.00 91.94 72 ILE A N 1
ATOM 549 C CA . ILE A 1 72 ? 5.646 -0.967 -13.630 1.00 91.94 72 ILE A CA 1
ATOM 550 C C . ILE A 1 72 ? 4.720 -2.046 -13.061 1.00 91.94 72 ILE A C 1
ATOM 552 O O . ILE A 1 72 ? 3.555 -2.146 -13.446 1.00 91.94 72 ILE A O 1
ATOM 556 N N . GLU A 1 73 ? 5.234 -2.829 -12.120 1.00 94.19 73 GLU A N 1
ATOM 557 C CA . GLU A 1 73 ? 4.525 -3.930 -11.474 1.00 94.19 73 GLU A CA 1
ATOM 558 C C . GLU A 1 73 ? 4.291 -3.634 -9.991 1.00 94.19 73 GLU A C 1
ATOM 560 O O . GLU A 1 73 ? 5.049 -2.893 -9.366 1.00 94.19 73 GLU A O 1
ATOM 565 N N . VAL A 1 74 ? 3.237 -4.226 -9.422 1.00 96.81 74 VAL A N 1
ATOM 566 C CA . VAL A 1 74 ? 2.914 -4.153 -7.990 1.00 96.81 74 VAL A CA 1
ATOM 567 C C . VAL A 1 74 ? 2.985 -5.560 -7.414 1.00 96.81 74 VAL A C 1
ATOM 569 O O . VAL A 1 74 ? 2.302 -6.460 -7.898 1.00 96.81 74 VAL A O 1
ATOM 572 N N . ARG A 1 75 ? 3.793 -5.755 -6.371 1.00 95.38 75 ARG A N 1
ATOM 573 C CA . ARG A 1 75 ? 4.022 -7.067 -5.757 1.00 95.38 75 ARG A CA 1
ATOM 574 C C . ARG A 1 75 ? 3.911 -6.983 -4.244 1.00 95.38 75 ARG A C 1
ATOM 576 O O . ARG A 1 75 ? 4.563 -6.147 -3.631 1.00 95.38 75 ARG A O 1
ATOM 583 N N . GLU A 1 76 ? 3.135 -7.872 -3.626 1.00 96.81 76 GLU A N 1
ATOM 584 C CA . GLU A 1 76 ? 3.123 -7.998 -2.162 1.00 96.81 76 GLU A CA 1
ATOM 585 C C . GLU A 1 76 ? 4.518 -8.402 -1.665 1.00 96.81 76 GLU A C 1
ATOM 587 O O . GLU A 1 76 ? 5.132 -9.350 -2.165 1.00 96.81 76 GLU A O 1
ATOM 592 N N . SER A 1 77 ? 5.033 -7.650 -0.698 1.00 96.19 77 SER A N 1
ATOM 593 C CA . SER A 1 77 ? 6.369 -7.832 -0.130 1.00 96.19 77 SER A CA 1
ATOM 594 C C . SER A 1 77 ? 6.348 -8.160 1.358 1.00 96.19 77 SER A C 1
ATOM 596 O O . SER A 1 77 ? 7.338 -8.677 1.873 1.00 96.19 77 SER A O 1
ATOM 598 N N . GLY A 1 78 ? 5.226 -7.934 2.043 1.00 96.75 78 GLY A N 1
ATOM 599 C CA . GLY A 1 78 ? 5.079 -8.306 3.442 1.00 96.75 78 GLY A CA 1
ATOM 600 C C . GLY A 1 78 ? 3.668 -8.107 3.974 1.00 96.75 78 GLY A C 1
ATOM 601 O O . GLY A 1 78 ? 2.867 -7.366 3.408 1.00 96.75 78 GLY A O 1
ATOM 602 N N . LYS A 1 79 ? 3.386 -8.761 5.099 1.00 98.00 79 LYS A N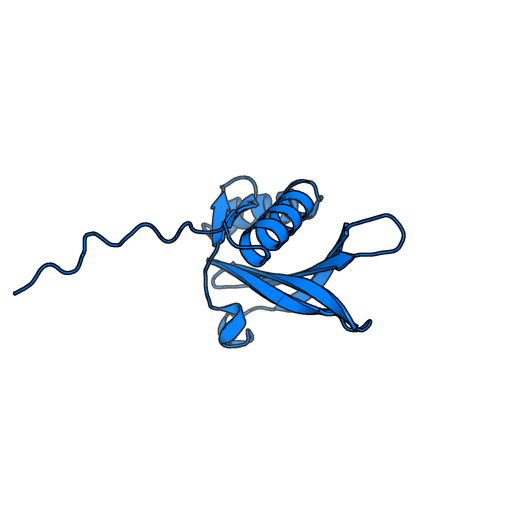 1
ATOM 603 C CA . LYS A 1 79 ? 2.197 -8.538 5.919 1.00 98.00 79 LYS A CA 1
ATOM 604 C C . LYS A 1 79 ? 2.481 -8.906 7.371 1.00 98.00 79 LYS A C 1
ATOM 606 O O . LYS A 1 79 ? 3.388 -9.696 7.638 1.00 98.00 79 LYS A O 1
ATOM 611 N N . GLY A 1 80 ? 1.670 -8.391 8.282 1.00 97.69 80 GLY A N 1
ATOM 612 C CA . GLY A 1 80 ? 1.737 -8.742 9.695 1.00 97.69 80 GLY A CA 1
ATOM 613 C C . GLY A 1 80 ? 0.511 -8.285 10.471 1.00 97.69 80 GLY A C 1
ATOM 614 O O . GLY A 1 80 ? -0.502 -7.898 9.883 1.00 97.69 80 GLY A O 1
ATOM 615 N N . ASP A 1 81 ? 0.619 -8.339 11.795 1.00 95.19 81 ASP A N 1
ATOM 616 C CA . ASP A 1 81 ? -0.521 -8.291 12.718 1.00 95.19 81 ASP A CA 1
ATOM 617 C C . ASP A 1 81 ? -0.508 -7.055 13.625 1.00 95.19 81 ASP A C 1
ATOM 619 O O . ASP A 1 81 ? -1.536 -6.678 14.176 1.00 95.19 81 ASP A O 1
ATOM 623 N N . THR A 1 82 ? 0.639 -6.392 13.799 1.00 91.88 82 THR A N 1
ATOM 624 C CA . THR A 1 82 ? 0.721 -5.180 14.628 1.00 91.88 82 THR A CA 1
ATOM 625 C C . THR A 1 82 ? 1.587 -4.111 13.980 1.00 91.88 82 THR A C 1
ATOM 627 O O . THR A 1 82 ? 2.623 -4.398 13.380 1.00 91.88 82 THR A O 1
ATOM 630 N N . ILE A 1 83 ? 1.184 -2.845 14.131 1.00 93.38 83 ILE A N 1
ATOM 631 C CA . ILE A 1 83 ? 1.924 -1.684 13.603 1.00 93.38 83 ILE A CA 1
ATOM 632 C C . ILE A 1 83 ? 3.360 -1.639 14.150 1.00 93.38 83 ILE A C 1
ATOM 634 O O . ILE A 1 83 ? 4.260 -1.135 13.480 1.00 93.38 83 ILE A O 1
ATOM 638 N N . ASP A 1 84 ? 3.612 -2.199 15.335 1.00 92.38 84 ASP A N 1
ATOM 639 C CA . ASP A 1 84 ? 4.942 -2.215 15.944 1.00 92.38 84 ASP A CA 1
ATOM 640 C C . ASP A 1 84 ? 5.966 -3.089 15.221 1.00 92.38 84 ASP A C 1
ATOM 642 O O . ASP A 1 84 ? 7.166 -2.867 15.380 1.00 92.38 84 ASP A O 1
ATOM 646 N N . GLN A 1 85 ? 5.509 -4.009 14.370 1.00 95.94 85 GLN A N 1
ATOM 647 C CA . GLN A 1 85 ? 6.373 -4.788 13.482 1.00 95.94 85 GLN A CA 1
ATOM 648 C C . GLN A 1 85 ? 6.927 -3.951 12.319 1.00 95.94 85 GLN A C 1
ATOM 650 O O . GLN A 1 85 ? 7.958 -4.305 11.749 1.00 95.94 85 GLN A O 1
ATOM 655 N N . LEU A 1 86 ? 6.266 -2.843 11.960 1.00 97.25 86 LEU A N 1
ATOM 656 C CA . LEU A 1 86 ? 6.713 -1.967 10.878 1.00 97.25 86 LEU A CA 1
ATOM 657 C C . LEU A 1 86 ? 7.953 -1.182 11.289 1.00 97.25 86 LEU A C 1
ATOM 659 O O . LEU A 1 86 ? 8.066 -0.710 12.426 1.00 97.25 86 LEU A O 1
ATOM 663 N N . ARG A 1 87 ? 8.855 -0.941 10.338 1.00 96.69 87 ARG A N 1
ATOM 664 C CA . ARG A 1 87 ? 9.991 -0.045 10.572 1.00 96.69 87 ARG A CA 1
ATOM 665 C C . ARG A 1 87 ? 9.495 1.375 10.810 1.00 96.69 87 ARG A C 1
ATOM 667 O O . ARG A 1 87 ? 8.391 1.739 10.408 1.00 96.69 87 ARG A O 1
ATOM 674 N N . ARG A 1 88 ? 10.310 2.197 11.471 1.00 96.19 88 ARG A N 1
ATOM 675 C CA . ARG A 1 88 ? 9.927 3.579 11.787 1.00 96.19 88 ARG A CA 1
ATOM 676 C C . ARG A 1 88 ? 9.629 4.376 10.517 1.00 96.19 88 ARG A C 1
ATOM 678 O O . ARG A 1 88 ? 8.662 5.131 10.515 1.00 96.19 88 ARG A O 1
ATOM 685 N N . GLU A 1 89 ? 10.414 4.190 9.456 1.00 95.06 89 GLU A N 1
ATOM 686 C CA . GLU A 1 89 ? 10.177 4.867 8.182 1.00 95.06 89 GLU A CA 1
ATOM 687 C C . GLU A 1 89 ? 8.819 4.502 7.566 1.00 95.06 89 GLU A C 1
ATOM 689 O O . GLU A 1 89 ? 8.102 5.387 7.099 1.00 95.06 89 GLU A O 1
ATOM 694 N N . ASP A 1 90 ? 8.405 3.229 7.632 1.00 97.44 90 ASP A N 1
ATOM 695 C CA . ASP A 1 90 ? 7.141 2.744 7.052 1.00 97.44 90 ASP A CA 1
ATOM 696 C C . ASP A 1 90 ? 5.915 3.366 7.751 1.00 97.44 90 ASP A C 1
ATOM 698 O O . ASP A 1 90 ? 4.802 3.339 7.224 1.00 97.44 90 ASP A O 1
ATOM 702 N N . ARG A 1 91 ? 6.121 3.996 8.913 1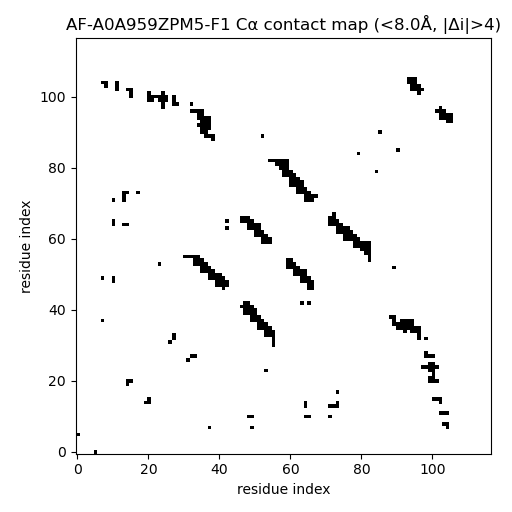.00 97.06 91 ARG A N 1
ATOM 703 C CA . ARG A 1 91 ? 5.107 4.721 9.685 1.00 97.06 91 ARG A CA 1
ATOM 704 C C . ARG A 1 91 ? 5.082 6.229 9.399 1.00 97.06 91 ARG A C 1
ATOM 706 O O . ARG A 1 91 ? 4.574 6.992 10.214 1.00 97.06 91 ARG A O 1
ATOM 713 N N . ALA A 1 92 ? 5.614 6.678 8.258 1.00 96.38 92 ALA A N 1
ATOM 714 C CA . ALA A 1 92 ? 5.590 8.092 7.860 1.00 96.38 92 ALA A CA 1
ATOM 715 C C . ALA A 1 92 ? 4.172 8.647 7.622 1.00 96.38 92 ALA A C 1
ATOM 717 O O . ALA A 1 92 ? 3.959 9.854 7.699 1.00 96.38 92 ALA A O 1
ATOM 718 N N . TRP A 1 93 ? 3.206 7.772 7.322 1.00 97.12 93 TRP A N 1
ATOM 719 C CA . TRP A 1 93 ? 1.791 8.118 7.125 1.00 97.12 93 TRP A CA 1
ATOM 720 C C . TRP A 1 93 ? 1.550 9.268 6.132 1.00 97.12 93 TRP A C 1
ATOM 722 O O . TRP A 1 93 ? 0.660 10.098 6.323 1.00 97.12 93 TRP A O 1
ATOM 732 N N . ASN A 1 94 ? 2.352 9.315 5.066 1.00 96.88 94 ASN A N 1
ATOM 733 C CA . ASN A 1 94 ? 2.344 10.365 4.046 1.00 96.88 94 ASN A CA 1
ATOM 734 C C . ASN A 1 94 ? 1.289 10.157 2.942 1.00 96.88 94 ASN A C 1
ATOM 736 O O . ASN A 1 94 ? 1.270 10.924 1.980 1.00 96.88 94 ASN A O 1
ATOM 740 N N . LEU A 1 95 ? 0.397 9.168 3.068 1.00 98.06 95 LEU A N 1
ATOM 741 C CA . LEU A 1 95 ? -0.696 8.929 2.122 1.00 98.06 95 LEU A CA 1
ATOM 742 C C . LEU A 1 95 ? -2.083 9.175 2.740 1.00 98.06 95 LEU A C 1
ATOM 744 O O . LEU A 1 9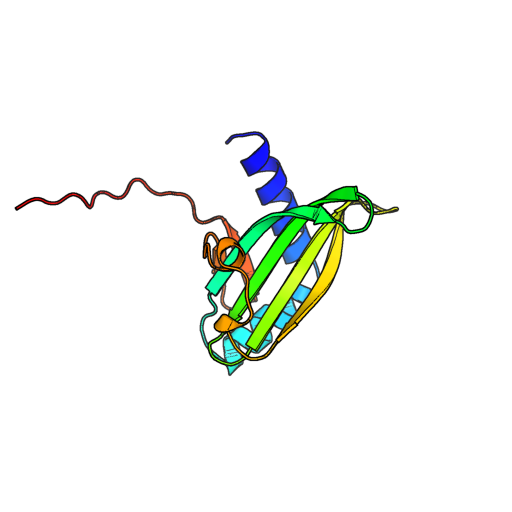5 ? -2.297 9.095 3.956 1.00 98.06 95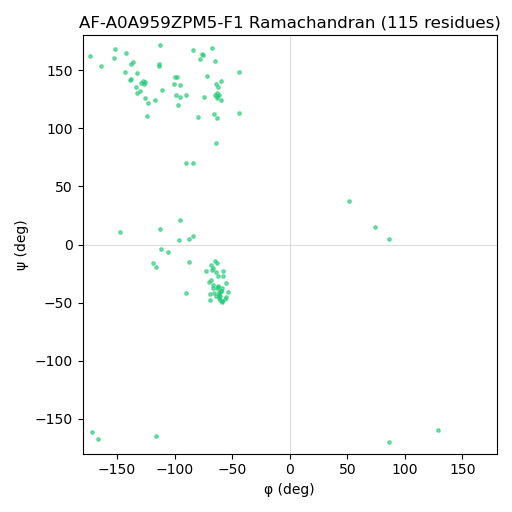 LEU A O 1
ATOM 748 N N . LEU A 1 96 ? -3.040 9.482 1.872 1.00 97.94 96 LEU A N 1
ATOM 749 C CA . LEU A 1 96 ? -4.478 9.409 2.107 1.00 97.94 96 LEU A CA 1
ATOM 750 C C . LEU A 1 96 ? -5.012 8.113 1.497 1.00 97.94 96 LEU A C 1
ATOM 752 O O . LEU A 1 96 ? -4.549 7.694 0.435 1.00 97.94 96 LEU A O 1
ATOM 756 N N . VAL A 1 97 ? -6.001 7.511 2.159 1.00 98.25 97 VAL A N 1
ATOM 757 C CA . VAL A 1 97 ? -6.667 6.289 1.693 1.00 98.25 97 VAL A CA 1
ATOM 758 C C . VAL A 1 97 ? -8.162 6.550 1.565 1.00 98.25 97 VAL A C 1
ATOM 760 O O . VAL A 1 97 ? -8.814 6.938 2.534 1.00 98.25 97 VAL A O 1
ATOM 763 N N . GLY A 1 98 ? -8.698 6.356 0.363 1.00 97.44 98 GLY A N 1
ATOM 764 C CA . GLY A 1 98 ? -10.129 6.416 0.088 1.00 97.44 98 GLY A CA 1
ATOM 765 C C . GLY A 1 98 ? -10.864 5.150 0.537 1.00 97.44 98 GLY A C 1
ATOM 766 O O . GLY A 1 98 ? -10.280 4.074 0.646 1.00 97.44 98 GLY A O 1
ATOM 767 N N . ASN A 1 99 ? -12.182 5.251 0.732 1.00 96.12 99 ASN A N 1
ATOM 768 C CA . ASN A 1 99 ? -13.035 4.121 1.144 1.00 96.12 99 ASN A CA 1
ATOM 769 C C . ASN A 1 99 ? -13.086 2.964 0.123 1.00 96.12 99 ASN A C 1
ATOM 771 O O . ASN A 1 99 ? -13.563 1.872 0.435 1.00 96.12 99 ASN A O 1
ATOM 775 N N . ASP A 1 100 ? -12.655 3.204 -1.115 1.00 96.88 100 ASP A N 1
ATOM 776 C CA . ASP A 1 100 ? -12.530 2.214 -2.188 1.00 96.88 100 ASP A CA 1
ATOM 777 C C . ASP A 1 100 ? -11.106 1.643 -2.329 1.00 96.88 100 ASP A C 1
ATOM 779 O O . ASP A 1 100 ? -10.855 0.850 -3.240 1.00 96.88 100 ASP A O 1
ATOM 783 N N . GLY A 1 101 ? -10.201 2.048 -1.432 1.00 97.94 101 GLY A N 1
ATOM 784 C CA . GLY A 1 101 ? -8.792 1.677 -1.400 1.00 97.94 101 GLY A CA 1
ATOM 785 C C . GLY A 1 101 ? -7.872 2.543 -2.258 1.00 97.94 101 GLY A C 1
ATOM 786 O O . GLY A 1 101 ? -6.687 2.234 -2.351 1.00 97.94 101 GLY A O 1
ATOM 787 N N . THR A 1 102 ? -8.379 3.611 -2.884 1.00 98.50 102 THR A N 1
ATOM 788 C CA . THR A 1 102 ? -7.547 4.540 -3.664 1.00 98.50 102 THR A CA 1
ATOM 789 C C . THR A 1 102 ? -6.525 5.242 -2.768 1.00 98.50 102 THR A C 1
ATOM 791 O O . THR A 1 102 ? -6.886 5.816 -1.741 1.00 98.50 102 THR A O 1
ATOM 794 N N . LEU A 1 103 ? -5.258 5.238 -3.180 1.00 98.44 103 LEU A N 1
ATOM 795 C CA . LEU A 1 103 ? -4.152 5.903 -2.497 1.00 98.44 103 LEU A CA 1
ATOM 796 C C . LEU A 1 103 ? -3.795 7.228 -3.166 1.00 98.44 103 LEU A C 1
ATOM 798 O O . LEU A 1 103 ? -3.722 7.319 -4.394 1.00 98.44 103 LEU A O 1
ATOM 802 N N . GLN A 1 104 ? -3.527 8.247 -2.356 1.00 97.69 104 GLN A N 1
ATOM 803 C CA . GLN A 1 104 ? -3.062 9.555 -2.820 1.00 97.69 104 GLN A CA 1
ATOM 804 C C . GLN A 1 104 ? -1.971 10.082 -1.894 1.00 97.69 104 GLN A C 1
ATOM 806 O O . GLN A 1 104 ? -2.062 9.922 -0.679 1.00 97.69 104 GLN A O 1
ATOM 811 N N . ALA A 1 105 ? -0.947 10.729 -2.449 1.00 95.75 105 ALA A N 1
ATOM 812 C CA . ALA A 1 105 ? 0.033 11.433 -1.634 1.00 95.75 105 ALA A CA 1
ATOM 813 C C . ALA A 1 105 ? -0.664 12.561 -0.865 1.00 95.75 105 ALA A C 1
ATOM 815 O O . ALA A 1 105 ? -1.470 13.303 -1.432 1.00 95.75 105 ALA A O 1
ATOM 816 N N . ARG A 1 106 ? -0.348 12.711 0.423 1.00 92.62 106 ARG A N 1
ATOM 817 C CA . ARG A 1 106 ? -0.728 13.915 1.159 1.00 92.62 106 ARG A CA 1
ATOM 818 C C . ARG A 1 106 ? 0.049 15.070 0.548 1.00 92.62 106 ARG A C 1
ATOM 820 O O . ARG A 1 106 ? 1.268 15.134 0.678 1.00 92.62 106 ARG A O 1
ATOM 827 N N . THR A 1 107 ? -0.643 15.995 -0.105 1.00 78.88 107 THR A N 1
ATOM 828 C CA . THR A 1 107 ? -0.060 17.312 -0.345 1.00 78.88 107 THR A CA 1
ATOM 829 C C . THR A 1 107 ? 0.256 17.912 1.014 1.00 78.88 107 THR A C 1
ATOM 831 O O . THR A 1 107 ? -0.638 18.001 1.859 1.00 78.88 107 THR A O 1
ATOM 834 N N . VAL A 1 108 ? 1.510 18.308 1.231 1.00 62.75 108 VAL A N 1
ATOM 835 C CA . VAL A 1 108 ? 1.869 19.181 2.348 1.00 62.75 108 VAL A CA 1
ATOM 836 C C . VAL A 1 108 ? 1.156 20.505 2.083 1.00 62.75 108 VAL A C 1
ATOM 838 O O . VAL A 1 108 ? 1.667 21.377 1.387 1.00 62.75 108 VAL A O 1
ATOM 841 N N . GLY A 1 109 ? -0.091 20.616 2.534 1.00 51.16 109 GLY A N 1
ATOM 842 C CA . GLY A 1 109 ? -0.733 21.908 2.673 1.00 51.16 109 GLY A CA 1
ATOM 843 C C . GLY A 1 109 ? 0.079 22.665 3.708 1.00 51.16 109 GLY A C 1
ATOM 844 O O . GLY A 1 109 ? 0.364 22.109 4.767 1.00 51.16 109 GLY A O 1
ATOM 845 N N . SER A 1 110 ? 0.509 23.883 3.383 1.00 43.78 110 SER A N 1
ATOM 846 C CA . SER A 1 110 ? 1.009 24.826 4.377 1.00 43.78 110 SER A CA 1
ATOM 847 C C . SER A 1 110 ? 0.062 24.790 5.567 1.00 43.78 110 SER A C 1
ATOM 849 O O . SER A 1 110 ? -1.103 25.139 5.405 1.00 43.78 110 SER A O 1
ATOM 851 N N . ASP A 1 111 ? 0.537 24.312 6.710 1.00 40.94 111 ASP A N 1
ATOM 852 C CA . ASP A 1 111 ? -0.205 24.363 7.961 1.00 40.94 111 ASP A CA 1
ATOM 853 C C . ASP A 1 111 ? -0.402 25.856 8.283 1.00 40.94 111 ASP A C 1
ATOM 855 O O . ASP A 1 111 ? 0.583 26.538 8.584 1.00 40.94 111 ASP A O 1
ATOM 859 N N . PRO A 1 112 ? -1.609 26.450 8.190 1.00 45.16 112 PRO A N 1
ATOM 860 C CA . PRO A 1 112 ? -1.858 27.763 8.756 1.00 45.16 112 PRO A CA 1
ATOM 861 C C . PRO A 1 112 ? -2.196 27.510 10.226 1.00 45.16 112 PRO A C 1
ATOM 863 O O . PRO A 1 112 ? -3.353 27.561 10.634 1.00 45.16 112 PRO A O 1
ATOM 866 N N . GLY A 1 113 ? -1.183 27.099 10.986 1.00 45.59 113 GLY A N 1
ATOM 867 C CA . GLY A 1 113 ? -1.383 26.466 12.284 1.00 45.59 113 GLY A CA 1
ATOM 868 C C . GLY A 1 113 ? -0.299 26.750 13.311 1.00 45.59 113 GLY A C 1
ATOM 869 O O . GLY A 1 113 ? -0.330 26.139 14.369 1.00 45.59 113 GLY A O 1
ATOM 870 N N . GLU A 1 114 ? 0.616 27.691 13.062 1.00 45.72 114 GLU A N 1
ATOM 871 C CA . GLU A 1 114 ? 1.406 28.287 14.146 1.00 45.72 114 GLU A CA 1
ATOM 872 C C . GLU A 1 114 ? 0.657 29.513 14.677 1.00 45.72 114 GLU A C 1
ATOM 874 O O . GLU A 1 114 ? 0.989 30.670 14.423 1.00 45.72 114 GLU A O 1
ATOM 879 N N . GLY A 1 115 ? -0.457 29.231 15.352 1.00 42.25 115 GLY A N 1
ATOM 880 C CA . GLY A 1 115 ? -1.102 30.182 16.240 1.00 42.25 115 GLY A CA 1
ATOM 881 C C . GLY A 1 115 ? -0.354 30.179 17.565 1.00 42.25 115 GLY A C 1
ATOM 882 O O . GLY A 1 115 ? -0.440 29.209 18.315 1.00 42.25 115 GLY A O 1
ATOM 883 N N . ALA A 1 116 ? 0.362 31.271 17.830 1.00 39.12 116 ALA A N 1
ATOM 884 C CA . ALA A 1 116 ? 0.799 31.661 19.167 1.00 39.12 116 ALA A CA 1
ATOM 885 C C . ALA A 1 116 ? -0.349 31.501 20.188 1.00 39.12 116 ALA A C 1
ATOM 887 O O . ALA A 1 116 ? -1.526 31.674 19.843 1.00 39.12 116 ALA A O 1
ATOM 888 N N . PRO A 1 117 ? -0.018 31.182 21.444 1.00 47.78 117 PRO A N 1
ATOM 889 C CA . PRO A 1 117 ? 0.343 32.259 22.373 1.00 47.78 117 PRO A CA 1
ATOM 890 C C . PRO A 1 117 ? 1.789 32.225 22.878 1.00 47.78 117 PRO A C 1
ATOM 892 O O . PRO A 1 117 ? 2.327 31.120 23.112 1.00 47.78 117 PRO A O 1
#

Solvent-accessible surface area (backbone atoms only — not comparable to full-atom values): 6740 Å² total; per-residue (Å²): 131,54,74,68,53,51,54,49,54,52,47,38,50,53,44,52,73,38,72,63,14,53,54,44,12,54,46,31,73,74,76,40,87,58,50,24,18,70,41,84,42,66,45,100,86,71,43,64,31,33,39,38,31,44,34,41,87,69,32,34,41,28,29,38,32,31,75,53,96,90,43,80,42,78,41,83,72,48,70,53,53,45,65,82,78,50,55,77,74,61,65,64,49,49,34,45,72,44,80,64,24,43,57,40,76,55,73,84,65,81,75,93,67,87,72,80,134

Mean predicted aligned error: 5.31 Å

Sequence (117 aa):
PTPADVELAEALRTFNFSDHRRTVGGLTRTLGPPRASALPIETAAGVPGFRVTVAWELTWYQWEIAAGEHGIEVRESGKGDTIDQLRREDRAWNLLVGNDGTLQARTVGSDPGEGAP

pLDDT: mean 91.0, std 14.43, range [39.12, 98.75]

Radius of gyration: 14.79 Å; Cα contacts (8 Å, |Δi|>4): 207; chains: 1; bounding box: 33×41×41 Å

Nearest PDB structures (foldseek):
  4exr-assembly1_A-2  TM=4.625E-01  e=4.101E-01  Clostridioides difficile 630
  4r80-assembly2_B  TM=3.798E-01  e=3.441E-01  synthetic construct
  5lgg-assembly1_A  TM=4.003E-01  e=4.010E+00  Homo sapiens
  6q6h-assembly1_A  TM=3.715E-01  e=3.174E+00  Homo sapiens
  8pkp-assembly1_A  TM=3.785E-01  e=3.783E+00  Homo sapiens

Secondary structure (DSSP, 8-state):
--HHHHHHHHHHHHHHHSTHHHHHHHHHHHH-PPEEEEEEEE-TTS-EEEEEEEEETTEEEEEEEEEETTEEEEEEEEEES-GGGS-TGGG---EEE-TT--EEE------------